Protein AF-H9VNC9-F1 (afdb_monomer_lite)

Foldseek 3Di:
DQDPVQKDAADPVNLVVLVVLLPDPVCVVDVVSNVVSVVCNVVRIDGDPCSLCVVPVCCVPPPVVVVCVVVVVDD

Sequence (75 aa):
HIPEQCRLPMTDQDIKTGKDLLEEDFVKKSPGWVDELNLMVKTKHKAEIQALSSFGFQYLSEVYLPLKLQQRDWI

InterPro domains:
  IPR002815 Spo11/DNA topoisomerase VI subunit A [PTHR108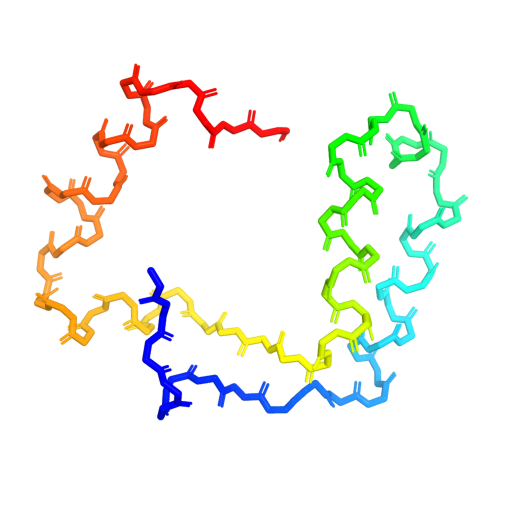48] (2-75)
  IPR034136 Topoisomerase 6 subunit A/Spo11, TOPRIM domain [PF21180] (3-69)
  IPR036078 Spo11/DNA topoisomerase VI subunit A superfamily [SSF56726] (7-75)

pLDDT: mean 93.91, std 4.85, range [68.38, 98.06]

Organism: Pinus taeda (NCBI:txid3352)

Structure (mmCIF, N/CA/C/O backbone):
data_AF-H9VNC9-F1
#
_entry.id   AF-H9VNC9-F1
#
loop_
_atom_site.group_PDB
_atom_site.id
_atom_site.type_symbol
_atom_site.label_atom_id
_atom_site.label_alt_id
_atom_site.label_comp_id
_atom_site.label_asym_id
_atom_site.label_entity_id
_atom_site.label_seq_id
_atom_site.pdbx_PD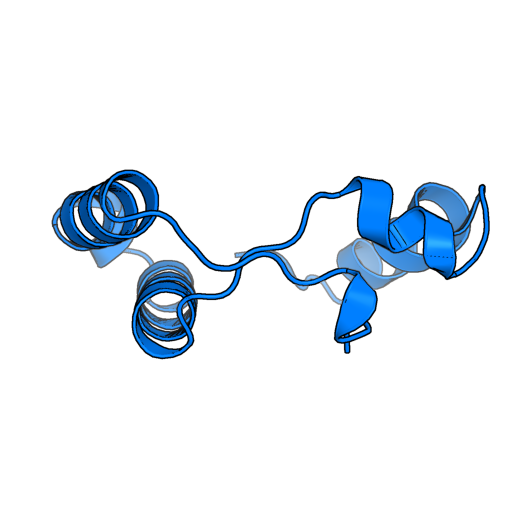B_ins_code
_atom_site.Cartn_x
_atom_site.Cartn_y
_atom_site.Cartn_z
_atom_site.occupancy
_atom_site.B_iso_or_equiv
_atom_site.auth_seq_id
_atom_site.auth_comp_id
_atom_site.auth_asym_id
_atom_site.auth_atom_id
_atom_site.pdbx_PDB_model_num
ATOM 1 N N . HIS A 1 1 ? 1.562 -8.420 -7.487 1.00 68.38 1 HIS A N 1
ATOM 2 C CA . HIS A 1 1 ? 1.904 -8.827 -6.107 1.00 68.38 1 HIS A CA 1
ATOM 3 C C . HIS A 1 1 ? 3.322 -8.355 -5.798 1.00 68.38 1 HIS A C 1
ATOM 5 O O . HIS A 1 1 ? 4.220 -8.705 -6.551 1.00 68.38 1 HIS A O 1
ATOM 11 N N . ILE A 1 2 ? 3.522 -7.537 -4.757 1.00 80.94 2 ILE A N 1
ATOM 12 C CA . ILE A 1 2 ? 4.860 -7.066 -4.343 1.00 80.94 2 ILE A CA 1
ATOM 13 C C . ILE A 1 2 ? 5.598 -8.199 -3.598 1.00 80.94 2 ILE A C 1
ATOM 15 O O . ILE A 1 2 ? 4.952 -8.850 -2.762 1.00 80.94 2 ILE A O 1
ATOM 19 N N . PRO A 1 3 ? 6.897 -8.458 -3.868 1.00 87.00 3 PRO A N 1
ATOM 20 C CA . PRO A 1 3 ? 7.660 -9.515 -3.202 1.00 87.00 3 PRO A CA 1
ATOM 21 C C . PRO A 1 3 ? 7.722 -9.298 -1.690 1.00 87.00 3 PRO A C 1
ATOM 23 O O . PRO A 1 3 ? 7.738 -8.158 -1.228 1.00 87.00 3 PRO A O 1
ATOM 26 N N . GLU A 1 4 ? 7.764 -10.378 -0.909 1.00 87.62 4 GLU A N 1
ATOM 27 C CA . GLU A 1 4 ? 7.765 -10.288 0.559 1.00 87.62 4 GLU A CA 1
ATOM 28 C C . GLU A 1 4 ? 8.984 -9.551 1.100 1.00 87.62 4 GLU A C 1
ATOM 30 O O . GLU A 1 4 ? 8.838 -8.747 2.015 1.00 87.62 4 GLU A O 1
ATOM 35 N N . GLN A 1 5 ? 10.151 -9.716 0.471 1.00 88.12 5 GLN A N 1
ATOM 36 C CA . GLN A 1 5 ? 11.366 -9.000 0.863 1.00 88.12 5 GLN A CA 1
ATOM 37 C C . GLN A 1 5 ? 11.267 -7.472 0.721 1.00 88.12 5 GLN A C 1
ATOM 39 O O . GLN A 1 5 ? 12.072 -6.750 1.298 1.00 88.12 5 GLN A O 1
ATOM 44 N N . CYS A 1 6 ? 10.300 -6.973 -0.053 1.00 90.25 6 CYS A N 1
ATOM 45 C CA . CYS A 1 6 ? 10.067 -5.543 -0.234 1.00 90.25 6 CYS A CA 1
ATOM 46 C C . CYS A 1 6 ? 8.960 -4.999 0.681 1.00 90.25 6 CYS A C 1
ATOM 48 O O . CYS A 1 6 ? 8.645 -3.809 0.616 1.00 90.25 6 CYS A O 1
ATOM 50 N N . ARG A 1 7 ? 8.336 -5.857 1.498 1.00 93.62 7 ARG A N 1
ATOM 51 C CA . ARG A 1 7 ? 7.318 -5.456 2.467 1.00 93.62 7 ARG A CA 1
ATOM 52 C C . ARG A 1 7 ? 7.988 -5.142 3.791 1.00 93.62 7 ARG A C 1
ATOM 54 O O . ARG A 1 7 ? 8.759 -5.933 4.322 1.00 93.62 7 ARG A O 1
ATOM 61 N N . LEU A 1 8 ? 7.643 -3.991 4.337 1.00 95.19 8 LEU A N 1
ATOM 62 C CA . LEU A 1 8 ? 8.079 -3.542 5.644 1.00 95.19 8 LEU A CA 1
ATOM 63 C C . LEU A 1 8 ? 6.916 -3.686 6.629 1.00 95.19 8 LEU A C 1
ATOM 65 O O . LEU A 1 8 ? 5.773 -3.381 6.263 1.00 95.19 8 LEU A O 1
ATOM 69 N N . PRO A 1 9 ? 7.174 -4.123 7.872 1.00 96.62 9 PRO A N 1
ATOM 70 C CA . PRO A 1 9 ? 6.161 -4.058 8.911 1.00 96.62 9 PRO A CA 1
ATOM 71 C C . PRO A 1 9 ? 5.780 -2.595 9.151 1.00 96.62 9 PRO A C 1
ATOM 73 O O . PRO A 1 9 ? 6.631 -1.703 9.189 1.00 96.62 9 PRO A O 1
ATOM 76 N N . MET A 1 10 ? 4.485 -2.342 9.298 1.00 97.44 10 MET A N 1
ATOM 77 C CA . MET A 1 10 ? 3.998 -1.035 9.721 1.00 97.44 10 MET A CA 1
ATOM 78 C C . MET A 1 10 ? 4.372 -0.784 11.182 1.00 97.44 10 MET A C 1
ATOM 80 O O . MET A 1 10 ? 4.277 -1.675 12.025 1.00 97.44 10 MET A O 1
ATOM 84 N N . THR A 1 11 ? 4.767 0.447 11.477 1.00 97.69 11 THR A N 1
ATOM 85 C CA . THR A 1 11 ? 4.953 0.927 12.847 1.00 97.69 11 THR A CA 1
ATOM 86 C C . THR A 1 11 ? 3.602 1.225 13.494 1.00 97.69 11 THR A C 1
ATOM 88 O O . THR A 1 11 ? 2.592 1.411 12.808 1.00 97.69 11 THR A O 1
ATOM 91 N N . ASP A 1 12 ? 3.577 1.347 14.821 1.00 97.12 12 ASP A N 1
ATOM 92 C CA . ASP A 1 12 ? 2.364 1.755 15.539 1.00 97.12 12 ASP A CA 1
ATOM 93 C C . ASP A 1 12 ? 1.857 3.127 15.076 1.00 97.12 12 ASP A C 1
ATOM 95 O O . ASP A 1 12 ? 0.647 3.353 15.010 1.00 97.12 12 ASP A O 1
ATOM 99 N N . GLN A 1 13 ? 2.773 4.021 14.689 1.00 97.56 13 GLN A N 1
ATOM 100 C CA . GLN A 1 13 ? 2.424 5.323 14.132 1.00 97.56 13 GLN A CA 1
ATOM 101 C C . GLN A 1 13 ? 1.749 5.195 12.760 1.00 97.56 13 GLN A C 1
ATOM 103 O O . GLN A 1 13 ? 0.737 5.854 12.538 1.00 97.56 13 GLN A O 1
ATOM 108 N N . ASP A 1 14 ? 2.240 4.323 11.871 1.00 97.44 14 ASP A N 1
ATOM 109 C CA . ASP A 1 14 ? 1.591 4.070 10.574 1.00 97.44 14 ASP A CA 1
ATOM 110 C C . ASP A 1 14 ? 0.164 3.526 10.768 1.00 97.44 14 ASP A C 1
ATOM 112 O O . ASP A 1 14 ? -0.777 3.957 10.102 1.00 97.44 14 ASP A O 1
ATOM 116 N N . ILE A 1 15 ? -0.008 2.588 11.708 1.00 97.44 15 ILE A N 1
ATOM 117 C CA . ILE A 1 15 ? -1.311 1.987 12.025 1.00 97.44 15 ILE A CA 1
ATOM 118 C C . ILE A 1 15 ? -2.262 3.039 12.595 1.00 97.44 15 ILE A C 1
ATOM 120 O O . ILE A 1 15 ? -3.433 3.073 12.215 1.00 97.44 15 ILE A O 1
ATOM 124 N N . LYS A 1 16 ? -1.772 3.890 13.503 1.00 97.88 16 LYS A N 1
ATOM 125 C CA . LYS A 1 16 ? -2.554 4.991 14.063 1.00 97.88 16 LYS A CA 1
ATOM 126 C C . LYS A 1 16 ? -3.002 5.950 12.963 1.00 97.88 16 LYS A C 1
ATOM 128 O O . LYS A 1 16 ? -4.193 6.190 12.842 1.00 97.88 16 LYS A O 1
ATOM 133 N N . THR A 1 17 ? -2.086 6.400 12.107 1.00 98.00 17 THR A N 1
ATOM 134 C CA . THR A 1 17 ? -2.411 7.287 10.983 1.00 98.00 17 THR A CA 1
ATOM 135 C C . THR A 1 17 ? -3.430 6.661 10.028 1.00 98.00 17 THR A C 1
ATOM 137 O O . THR A 1 17 ? -4.355 7.346 9.606 1.00 98.00 17 THR A O 1
ATOM 140 N N . GLY A 1 18 ? -3.325 5.362 9.726 1.00 97.06 18 GLY A N 1
ATOM 141 C CA . GLY A 1 18 ? -4.321 4.665 8.905 1.00 97.06 18 GLY A CA 1
ATOM 142 C C . GLY A 1 18 ? -5.721 4.645 9.532 1.00 97.06 18 GLY A C 1
ATOM 143 O O . GLY A 1 18 ? -6.709 4.804 8.822 1.00 97.06 18 GLY A O 1
ATOM 144 N N . LYS A 1 19 ? -5.813 4.494 10.860 1.00 97.38 19 LYS A N 1
ATOM 145 C CA . LYS A 1 19 ? -7.086 4.561 11.597 1.00 97.38 19 LYS A CA 1
ATOM 146 C C . LYS A 1 19 ? -7.639 5.978 11.683 1.00 97.38 19 LYS A C 1
ATOM 148 O O . LYS A 1 19 ? -8.834 6.153 11.497 1.00 97.38 19 LYS A O 1
ATOM 153 N N . ASP A 1 20 ? -6.783 6.965 11.925 1.00 98.06 20 ASP A N 1
ATOM 154 C CA . ASP A 1 20 ? -7.190 8.370 11.971 1.00 98.06 20 ASP A CA 1
ATOM 155 C C . ASP A 1 20 ? -7.745 8.800 10.598 1.00 98.06 20 ASP A C 1
ATOM 157 O O . ASP A 1 20 ? -8.812 9.400 10.526 1.00 98.06 20 ASP A O 1
ATOM 161 N N . LEU A 1 21 ? -7.104 8.385 9.494 1.00 97.56 21 LEU A N 1
ATOM 162 C CA . LEU A 1 21 ? -7.604 8.621 8.133 1.00 97.56 21 LEU A CA 1
ATOM 163 C C . LEU A 1 21 ? -8.970 7.977 7.873 1.00 97.56 21 LEU A C 1
ATOM 165 O O . LEU A 1 21 ? -9.801 8.581 7.203 1.00 97.56 21 LEU A O 1
ATOM 169 N N . LEU A 1 22 ? -9.234 6.780 8.405 1.00 97.56 22 LEU A N 1
ATOM 170 C CA . LEU A 1 22 ? -10.550 6.138 8.280 1.00 97.56 22 LEU A CA 1
ATOM 171 C C . LEU A 1 22 ? -11.674 6.953 8.936 1.00 97.56 22 LEU A C 1
ATOM 173 O O . LEU A 1 22 ? -12.836 6.771 8.573 1.00 97.56 22 LEU A O 1
ATOM 177 N N . GLU A 1 23 ? -11.348 7.863 9.859 1.00 97.69 23 GLU A N 1
ATOM 178 C CA . GLU A 1 23 ? -12.325 8.738 10.498 1.00 97.69 23 GLU A CA 1
ATOM 179 C C . GLU A 1 23 ? -12.636 10.019 9.710 1.00 97.69 23 GLU A C 1
ATOM 181 O O . GLU A 1 23 ? -13.665 10.650 9.969 1.00 97.69 23 GLU A O 1
ATOM 186 N N . GLU A 1 24 ? -11.823 10.363 8.712 1.00 98.00 24 GLU A N 1
ATOM 187 C CA . GLU A 1 24 ? -11.962 11.585 7.921 1.00 98.00 24 GLU A CA 1
ATOM 188 C C . GLU A 1 24 ? -13.135 11.523 6.927 1.00 98.00 24 GLU A C 1
ATOM 190 O O . GLU A 1 24 ? -13.318 10.552 6.185 1.00 98.00 24 GLU A O 1
ATOM 195 N N . ASP A 1 25 ? -13.909 12.609 6.831 1.00 97.06 25 ASP A N 1
ATOM 196 C CA . ASP A 1 25 ? -15.121 12.665 5.999 1.00 97.06 25 ASP A CA 1
ATOM 197 C C . ASP A 1 25 ? -14.851 12.428 4.507 1.00 97.06 25 ASP A C 1
ATOM 199 O O . ASP A 1 25 ? -15.687 11.859 3.803 1.00 97.06 25 ASP A O 1
ATOM 203 N N . PHE A 1 26 ? -13.706 12.882 3.991 1.00 96.19 26 PHE A N 1
ATOM 204 C CA . PHE A 1 26 ? -13.355 12.685 2.582 1.00 96.19 26 PHE A CA 1
ATOM 205 C C . PHE A 1 26 ? -12.995 11.225 2.280 1.00 96.19 26 PHE A C 1
ATOM 207 O O . PHE A 1 26 ? -13.316 10.741 1.196 1.00 96.19 26 PHE A O 1
ATOM 214 N N . VAL A 1 27 ? -12.404 10.512 3.245 1.00 97.06 27 VAL A N 1
ATOM 215 C CA . VAL A 1 27 ? -12.119 9.076 3.139 1.00 97.06 27 VAL A CA 1
ATOM 216 C C . VAL A 1 27 ? -13.423 8.296 3.203 1.00 97.06 27 VAL A C 1
ATOM 218 O O . VAL A 1 27 ? -13.702 7.507 2.309 1.00 97.06 27 VAL A O 1
ATOM 221 N N . LYS A 1 28 ? -14.281 8.582 4.190 1.00 96.44 28 LYS A N 1
ATOM 222 C CA . LYS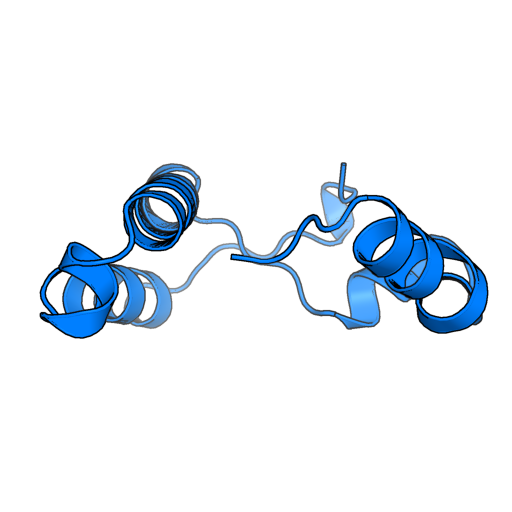 A 1 28 ? -15.591 7.925 4.357 1.00 96.44 28 LYS A CA 1
ATOM 223 C C . LYS A 1 28 ? -16.499 8.056 3.130 1.00 96.44 28 LYS A C 1
ATOM 225 O O . LYS A 1 28 ? -17.317 7.177 2.874 1.00 96.44 28 LYS A O 1
ATOM 230 N N . LYS A 1 29 ? -16.360 9.142 2.362 1.00 96.75 29 LYS A N 1
ATOM 231 C CA . LYS A 1 29 ? -17.095 9.370 1.104 1.00 96.75 29 LYS A CA 1
ATOM 232 C C . LYS A 1 29 ? -16.581 8.541 -0.078 1.00 96.75 29 LYS A C 1
ATOM 234 O O . LYS A 1 29 ? -17.303 8.438 -1.067 1.00 96.75 29 LYS A O 1
ATOM 239 N N . SER A 1 30 ? -15.381 7.963 0.005 1.00 95.88 30 SER A N 1
ATOM 240 C CA . SER A 1 30 ? -14.783 7.115 -1.032 1.00 95.88 30 SER A CA 1
ATOM 241 C C . SER A 1 30 ? -14.663 5.669 -0.534 1.00 95.88 30 SER A C 1
ATOM 243 O O . SER A 1 30 ? -13.697 5.332 0.153 1.00 95.88 30 SER A O 1
ATOM 245 N N . PRO A 1 31 ? -15.613 4.777 -0.884 1.00 94.81 31 PRO A N 1
ATOM 246 C CA . PRO A 1 31 ? -15.578 3.379 -0.451 1.00 94.81 31 PRO A CA 1
ATOM 247 C C . PRO A 1 31 ? -14.262 2.670 -0.797 1.00 94.81 31 PRO A C 1
ATOM 249 O O . PRO A 1 31 ? -13.739 1.928 0.025 1.00 94.81 31 PRO A O 1
ATOM 252 N N . GLY A 1 32 ? -13.671 2.976 -1.960 1.00 95.69 32 GLY A N 1
ATOM 253 C CA . GLY A 1 32 ? -12.381 2.408 -2.360 1.00 95.69 32 GLY A CA 1
ATOM 254 C C . GLY A 1 32 ? -11.238 2.790 -1.416 1.00 95.69 32 GLY A C 1
ATOM 255 O O . GLY A 1 32 ? -10.404 1.950 -1.091 1.00 95.69 32 GLY A O 1
ATOM 256 N N . TRP A 1 33 ? -11.212 4.030 -0.912 1.00 96.75 33 TRP A N 1
ATOM 257 C CA . TRP A 1 33 ? -10.190 4.458 0.053 1.00 96.75 33 TRP A CA 1
ATOM 258 C C . TRP A 1 33 ? -10.382 3.769 1.404 1.00 96.75 33 TRP A C 1
ATOM 260 O O . TRP A 1 33 ? -9.403 3.370 2.034 1.00 96.75 33 TRP A O 1
ATOM 270 N N . VAL A 1 34 ? -11.635 3.597 1.835 1.00 97.31 34 VAL A N 1
ATOM 271 C CA . VAL A 1 34 ? -11.974 2.870 3.067 1.00 97.31 34 VAL A CA 1
ATOM 272 C C . VAL A 1 34 ? -11.519 1.413 2.978 1.00 97.31 34 VAL A C 1
ATOM 274 O O . VAL A 1 34 ? -10.901 0.908 3.917 1.00 97.31 34 VAL A O 1
ATOM 277 N N . ASP A 1 35 ? -11.786 0.743 1.858 1.00 97.00 35 ASP A N 1
ATOM 278 C CA . ASP A 1 35 ? -11.422 -0.659 1.650 1.00 97.00 35 ASP A CA 1
ATOM 279 C C . ASP A 1 35 ? -9.898 -0.862 1.655 1.00 97.00 35 ASP A C 1
ATOM 281 O O . ASP A 1 35 ? -9.392 -1.728 2.377 1.00 97.00 35 ASP A O 1
ATOM 285 N N . GLU A 1 36 ? -9.150 -0.019 0.935 1.00 96.19 36 GLU A N 1
ATOM 286 C CA . GLU A 1 36 ? -7.683 -0.091 0.884 1.00 96.19 36 GLU A CA 1
ATOM 287 C C . GLU A 1 36 ? -7.029 0.250 2.235 1.00 96.19 36 GLU A C 1
ATOM 289 O O . GLU A 1 36 ? -6.107 -0.444 2.675 1.00 96.19 36 GLU A O 1
ATOM 294 N N . LEU A 1 37 ? -7.523 1.263 2.961 1.00 96.81 37 LEU A N 1
ATOM 295 C CA . LEU A 1 37 ? -7.008 1.599 4.296 1.00 96.81 37 LEU A CA 1
ATOM 296 C C . LEU A 1 37 ? -7.302 0.495 5.319 1.00 96.81 37 LEU A C 1
ATOM 298 O O . LEU A 1 37 ? -6.427 0.146 6.118 1.00 96.81 37 LEU A O 1
ATOM 302 N N . ASN A 1 38 ? -8.493 -0.108 5.276 1.00 97.38 38 ASN A N 1
ATOM 303 C CA . ASN A 1 38 ? -8.820 -1.264 6.109 1.00 97.38 38 ASN A CA 1
ATOM 304 C C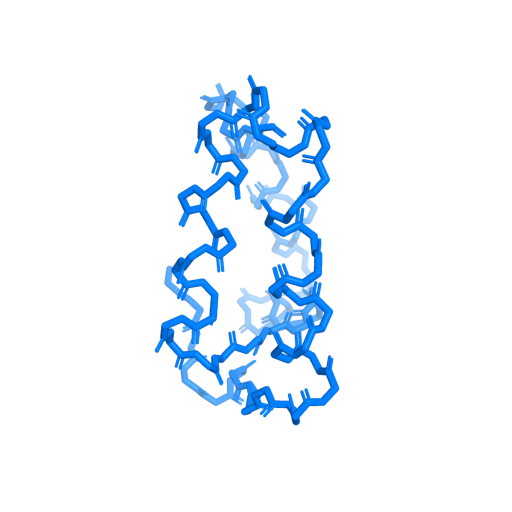 . ASN A 1 38 ? -7.913 -2.459 5.794 1.00 97.38 38 ASN A C 1
ATOM 306 O O . ASN A 1 38 ? -7.428 -3.124 6.715 1.00 97.38 38 ASN A O 1
ATOM 310 N N . LEU A 1 39 ? -7.639 -2.724 4.512 1.00 96.31 39 LEU A N 1
ATOM 311 C CA . LEU A 1 39 ? -6.702 -3.766 4.093 1.00 96.31 39 LEU A CA 1
ATOM 312 C C . LEU A 1 39 ? -5.283 -3.485 4.606 1.00 96.31 39 LEU A C 1
ATOM 314 O O . LEU A 1 39 ? -4.638 -4.386 5.152 1.00 96.31 39 LEU A O 1
ATOM 318 N N . MET A 1 40 ? -4.812 -2.242 4.494 1.00 95.62 40 MET A N 1
ATOM 319 C CA . MET A 1 40 ? -3.506 -1.814 4.997 1.00 95.62 40 MET A CA 1
ATOM 320 C C . MET A 1 40 ? -3.395 -2.039 6.514 1.00 95.62 40 MET A C 1
ATOM 322 O O . MET A 1 40 ? -2.481 -2.724 6.977 1.00 95.62 40 MET A O 1
ATOM 326 N N . VAL A 1 41 ? -4.364 -1.556 7.299 1.00 96.50 41 VAL A N 1
ATOM 327 C CA . VAL A 1 41 ? -4.375 -1.705 8.768 1.00 96.50 41 VAL A CA 1
ATOM 328 C C . VAL A 1 41 ? -4.513 -3.172 9.197 1.00 96.50 41 VAL A C 1
ATOM 330 O O . VAL A 1 41 ? -3.919 -3.583 10.197 1.00 96.50 41 VAL A O 1
ATOM 333 N N . LYS A 1 42 ? -5.264 -3.985 8.443 1.00 96.75 42 LYS A N 1
ATOM 334 C CA . LYS A 1 42 ? -5.434 -5.424 8.698 1.00 96.75 42 LYS A CA 1
ATOM 335 C C . LYS A 1 42 ? -4.158 -6.212 8.421 1.00 96.75 42 LYS A C 1
ATOM 337 O O . LYS A 1 42 ? -3.793 -7.078 9.213 1.00 96.75 42 LYS A O 1
ATOM 342 N N . THR A 1 43 ? -3.503 -5.944 7.293 1.00 95.00 43 THR A N 1
ATOM 343 C CA . THR A 1 43 ? -2.298 -6.674 6.8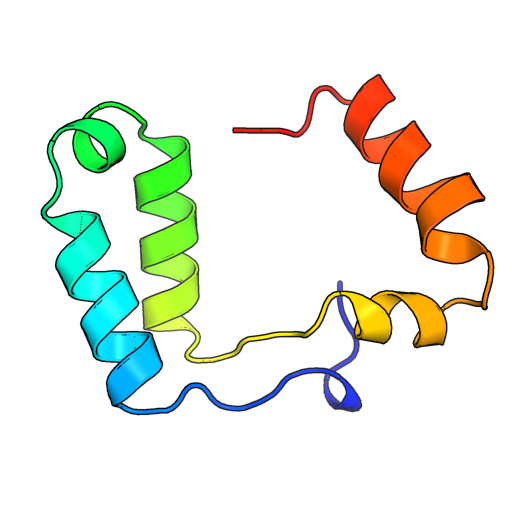75 1.00 95.00 43 THR A CA 1
ATOM 344 C C . THR A 1 43 ? -1.054 -6.207 7.616 1.00 95.00 43 THR A C 1
ATOM 346 O O . THR A 1 43 ? -0.147 -7.014 7.791 1.00 95.00 43 THR A O 1
ATOM 349 N N . LYS A 1 44 ? -1.013 -4.951 8.083 1.00 96.12 44 LYS A N 1
ATOM 350 C CA . LYS A 1 44 ? 0.117 -4.335 8.802 1.00 96.12 44 LYS A CA 1
ATOM 351 C C . LYS A 1 44 ? 1.435 -4.355 8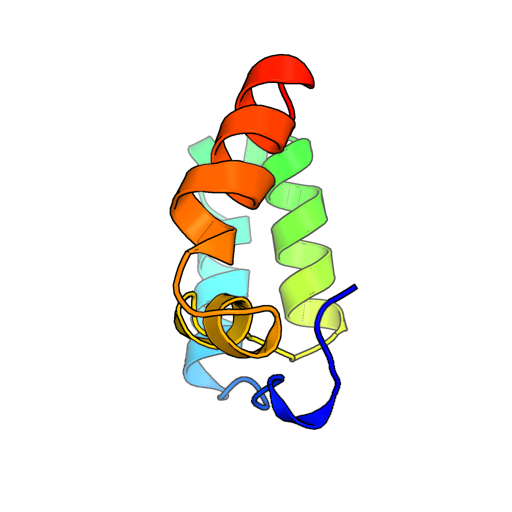.023 1.00 96.12 44 LYS A C 1
ATOM 353 O O . LYS A 1 44 ? 2.513 -4.381 8.617 1.00 96.12 44 LYS A O 1
ATOM 358 N N . HIS A 1 45 ? 1.346 -4.333 6.698 1.00 95.50 45 HIS A N 1
ATOM 359 C CA . HIS A 1 45 ? 2.498 -4.252 5.811 1.00 95.50 45 HIS A CA 1
ATOM 360 C C . HIS A 1 45 ? 2.406 -2.995 4.954 1.00 95.50 45 HIS A C 1
ATOM 362 O O . HIS A 1 45 ? 1.333 -2.634 4.477 1.00 95.50 45 HIS A O 1
ATOM 368 N N . LYS A 1 46 ? 3.556 -2.367 4.716 1.00 95.06 46 LYS A N 1
ATOM 369 C CA . LYS A 1 46 ? 3.726 -1.277 3.755 1.00 95.06 46 LYS A CA 1
ATOM 370 C C . LYS A 1 46 ? 4.859 -1.601 2.788 1.00 95.06 46 LYS A C 1
ATOM 372 O O . LYS A 1 46 ? 5.685 -2.467 3.063 1.00 95.06 46 LYS A O 1
ATOM 377 N N . ALA A 1 47 ? 4.900 -0.919 1.654 1.00 94.81 47 ALA A N 1
ATOM 378 C CA . ALA A 1 47 ? 6.002 -1.012 0.705 1.00 94.81 47 ALA A CA 1
ATOM 379 C C . ALA A 1 47 ? 6.346 0.386 0.196 1.00 94.81 47 ALA A C 1
ATOM 381 O O . ALA A 1 47 ? 5.464 1.227 0.028 1.00 94.81 47 ALA A O 1
ATOM 382 N N . GLU A 1 48 ? 7.628 0.629 -0.045 1.00 93.75 48 GLU A N 1
ATOM 383 C CA . GLU A 1 48 ? 8.088 1.861 -0.682 1.00 93.75 48 GLU A CA 1
ATOM 384 C C . GLU A 1 48 ? 7.900 1.776 -2.198 1.00 93.75 48 GLU A C 1
ATOM 386 O O . GLU A 1 48 ? 7.956 0.692 -2.778 1.00 93.75 48 GLU A O 1
ATOM 391 N N . ILE A 1 49 ? 7.730 2.911 -2.876 1.00 92.12 49 ILE A N 1
ATOM 392 C CA . ILE A 1 49 ? 7.589 2.924 -4.340 1.00 92.12 49 ILE A CA 1
ATOM 393 C C . ILE A 1 49 ? 8.840 2.363 -5.038 1.00 92.12 49 ILE A C 1
ATOM 395 O O . ILE A 1 49 ? 8.737 1.692 -6.063 1.00 92.12 49 ILE A O 1
ATOM 399 N N . GLN A 1 50 ? 10.017 2.543 -4.431 1.00 90.50 50 GLN A N 1
ATOM 400 C CA . GLN A 1 50 ? 11.294 1.989 -4.878 1.00 90.50 50 GLN A CA 1
ATOM 401 C C . GLN A 1 50 ? 11.300 0.452 -4.899 1.00 90.50 50 GLN A C 1
ATOM 403 O O . GLN A 1 50 ? 12.092 -0.135 -5.635 1.00 90.50 50 GLN A O 1
ATOM 408 N N . ALA A 1 51 ? 10.395 -0.219 -4.174 1.00 91.75 51 ALA A N 1
ATOM 409 C CA . ALA A 1 51 ? 10.217 -1.669 -4.268 1.00 91.75 51 ALA A CA 1
ATOM 410 C C . ALA A 1 51 ? 9.897 -2.124 -5.697 1.00 91.75 51 ALA A C 1
ATOM 412 O O . ALA A 1 51 ? 10.246 -3.239 -6.083 1.00 91.75 51 ALA A O 1
ATOM 413 N N . LEU A 1 52 ? 9.267 -1.267 -6.505 1.00 91.56 52 LEU A N 1
ATOM 414 C CA . LEU A 1 52 ? 8.962 -1.566 -7.902 1.00 91.56 52 LEU A CA 1
ATOM 415 C C . LEU A 1 52 ? 10.227 -1.705 -8.759 1.00 91.56 52 LEU A C 1
ATOM 417 O O . LEU A 1 52 ? 10.217 -2.456 -9.731 1.00 91.56 52 LEU A O 1
ATOM 421 N N . SER A 1 53 ? 11.338 -1.081 -8.360 1.00 88.62 53 SER A N 1
ATOM 422 C CA . SER A 1 53 ? 12.633 -1.238 -9.028 1.00 88.62 53 SER A CA 1
ATOM 423 C C . SER A 1 53 ? 13.196 -2.659 -8.912 1.00 88.62 53 SER A C 1
ATOM 425 O O . SER A 1 53 ? 14.066 -3.026 -9.700 1.00 88.62 53 SER A O 1
ATOM 427 N N . SER A 1 54 ? 12.685 -3.490 -7.988 1.00 87.88 54 SER A N 1
ATOM 428 C CA . SER A 1 54 ? 13.035 -4.920 -7.914 1.00 87.88 54 SER A CA 1
ATOM 429 C C . SER A 1 54 ? 12.615 -5.707 -9.162 1.00 87.88 54 SER A C 1
ATOM 431 O O . SER A 1 54 ? 13.204 -6.744 -9.457 1.00 87.88 54 SER A O 1
ATOM 433 N N . PHE A 1 55 ? 11.647 -5.192 -9.928 1.00 86.75 55 PHE A N 1
ATOM 434 C CA . PHE A 1 55 ? 11.214 -5.747 -11.212 1.00 86.75 55 PHE A CA 1
ATOM 435 C C . PHE A 1 55 ? 12.004 -5.187 -12.412 1.00 86.75 55 PHE A C 1
ATOM 437 O O . PHE A 1 55 ? 11.762 -5.590 -13.548 1.00 86.75 55 PHE A O 1
ATOM 444 N N . GLY A 1 56 ? 12.944 -4.266 -12.174 1.00 91.75 56 GLY A N 1
ATOM 445 C CA . GLY A 1 56 ? 13.749 -3.583 -13.186 1.00 91.75 56 GLY A CA 1
ATOM 446 C C . GLY A 1 56 ? 13.710 -2.061 -13.026 1.00 91.75 56 GLY A C 1
ATOM 447 O O . GLY A 1 56 ? 12.680 -1.491 -12.672 1.00 91.75 56 GLY A O 1
ATOM 448 N N . PHE A 1 57 ? 14.825 -1.385 -13.328 1.00 90.00 57 PHE A N 1
ATOM 449 C CA . PHE A 1 57 ? 14.977 0.068 -13.130 1.00 90.00 57 PHE A CA 1
ATOM 450 C C . PHE A 1 57 ? 13.880 0.901 -13.820 1.00 90.00 57 PHE A C 1
ATOM 452 O O . PHE A 1 57 ? 13.405 1.883 -13.261 1.00 90.00 57 PHE A O 1
ATOM 459 N N . GLN A 1 58 ? 13.443 0.480 -15.009 1.00 93.62 58 GLN A N 1
ATOM 460 C CA . GLN A 1 58 ? 12.422 1.173 -15.803 1.00 93.62 58 GLN A CA 1
ATOM 461 C C . GLN A 1 58 ? 10.992 0.652 -15.566 1.00 93.62 58 GLN A C 1
ATOM 463 O O . GLN A 1 58 ? 10.054 1.125 -16.199 1.00 93.62 58 GLN A O 1
ATOM 468 N N . TYR A 1 59 ? 10.785 -0.312 -14.660 1.00 94.12 59 TYR A N 1
ATOM 469 C CA . TYR A 1 59 ? 9.478 -0.958 -14.482 1.00 94.12 59 TYR A CA 1
ATOM 470 C C . TYR A 1 59 ? 8.373 0.032 -14.086 1.00 94.12 59 TYR A C 1
ATOM 472 O O . TYR A 1 59 ? 7.248 -0.055 -14.579 1.00 94.12 59 TYR A O 1
ATOM 480 N N . LEU A 1 60 ? 8.689 0.999 -13.220 1.00 93.06 60 LEU A N 1
ATOM 481 C CA . LEU A 1 60 ? 7.728 2.018 -12.802 1.00 93.06 60 LEU A CA 1
ATOM 482 C C . LEU A 1 60 ? 7.213 2.842 -13.997 1.00 93.06 60 LEU A C 1
ATOM 484 O O . LEU A 1 60 ? 6.001 3.004 -14.135 1.00 93.06 60 LEU A O 1
ATOM 488 N N . SER A 1 61 ? 8.113 3.338 -14.855 1.00 94.31 61 SER A N 1
ATOM 489 C CA . SER A 1 61 ? 7.770 4.238 -15.964 1.00 94.31 61 SER A CA 1
ATOM 490 C C . SER A 1 61 ? 7.210 3.513 -17.184 1.00 94.31 61 SER A C 1
ATOM 492 O O . SER A 1 61 ? 6.264 4.004 -17.788 1.00 94.31 61 SER A O 1
ATOM 494 N N . GLU A 1 62 ? 7.758 2.347 -17.527 1.00 96.12 62 GLU A N 1
ATOM 495 C CA . GLU A 1 62 ? 7.434 1.648 -18.779 1.00 96.12 62 GLU A CA 1
ATOM 496 C C . GLU A 1 62 ? 6.314 0.613 -18.622 1.00 96.12 62 GLU A C 1
ATOM 498 O O . GLU A 1 62 ? 5.710 0.208 -19.612 1.00 96.12 62 GLU A O 1
ATOM 503 N N . VAL A 1 63 ? 6.025 0.165 -17.394 1.00 94.50 63 VAL A N 1
ATOM 504 C CA . VAL A 1 63 ? 5.052 -0.915 -17.154 1.00 94.50 63 VAL A CA 1
ATOM 505 C C . VAL A 1 63 ? 3.975 -0.498 -16.163 1.00 94.50 63 VAL A C 1
ATOM 507 O O . VAL A 1 63 ? 2.798 -0.470 -16.515 1.00 94.50 63 VAL A O 1
ATOM 510 N N . TYR A 1 64 ? 4.351 -0.161 -14.928 1.00 93.75 64 TYR A N 1
ATOM 511 C CA . TYR A 1 64 ? 3.380 0.050 -13.853 1.00 93.75 64 TYR A CA 1
ATOM 512 C C . TYR A 1 64 ? 2.454 1.242 -14.122 1.00 93.75 64 TYR A C 1
ATOM 514 O O . TYR A 1 64 ? 1.233 1.091 -14.074 1.00 93.75 64 TYR A O 1
ATOM 522 N N . LEU A 1 65 ? 3.020 2.416 -14.429 1.00 94.88 65 LEU A N 1
ATOM 523 C CA . LEU A 1 65 ? 2.234 3.626 -14.682 1.00 94.88 65 LEU A CA 1
ATOM 524 C C . LEU A 1 65 ? 1.363 3.510 -15.948 1.00 94.88 65 LEU A C 1
ATOM 526 O O . LEU A 1 65 ? 0.162 3.767 -15.832 1.00 94.88 65 LEU A O 1
ATOM 530 N N . PRO A 1 66 ? 1.879 3.078 -17.123 1.00 96.50 66 PRO A N 1
ATOM 531 C CA . PRO A 1 66 ? 1.044 2.894 -18.311 1.00 96.50 66 PRO A CA 1
ATOM 532 C C . PRO A 1 66 ? -0.117 1.926 -18.076 1.00 96.50 66 PRO A C 1
ATOM 534 O O . PRO A 1 66 ? -1.247 2.218 -18.467 1.00 96.50 66 PRO A O 1
ATOM 537 N N . LEU A 1 67 ? 0.133 0.811 -17.378 1.00 95.44 67 LEU A N 1
ATOM 538 C CA . LEU A 1 67 ? -0.893 -0.186 -17.080 1.00 95.44 67 LEU A CA 1
ATOM 539 C C . LEU A 1 67 ? -1.992 0.377 -16.172 1.00 95.44 67 LEU A C 1
ATOM 541 O O . LEU A 1 67 ? -3.173 0.266 -16.502 1.00 95.44 67 LEU A O 1
ATOM 545 N N . LYS A 1 68 ? -1.612 1.023 -15.061 1.00 94.44 68 LYS A N 1
ATOM 546 C CA . LYS A 1 68 ? -2.550 1.663 -14.123 1.00 94.44 68 LYS A CA 1
ATOM 547 C C . LYS A 1 68 ? -3.424 2.708 -14.819 1.00 94.44 68 LYS A C 1
ATOM 549 O O . LYS A 1 68 ? -4.632 2.754 -14.586 1.00 94.44 68 LYS A O 1
ATOM 554 N N . LEU A 1 69 ? -2.829 3.503 -15.713 1.00 95.94 69 LEU A N 1
ATOM 555 C CA . LEU A 1 69 ? -3.550 4.508 -16.493 1.00 95.94 69 LEU A CA 1
ATOM 556 C C . LEU A 1 69 ? -4.535 3.877 -17.487 1.00 95.94 69 LEU A C 1
ATOM 558 O O . LEU A 1 69 ? -5.693 4.288 -17.559 1.00 95.94 69 LEU A O 1
ATOM 562 N N . GLN A 1 70 ? -4.099 2.861 -18.234 1.00 96.19 70 GLN A N 1
ATOM 563 C CA . GLN A 1 70 ? -4.940 2.169 -19.213 1.00 96.19 70 GLN A CA 1
ATOM 564 C C . GLN A 1 70 ? -6.138 1.478 -18.552 1.00 96.19 70 GLN A C 1
ATOM 566 O O . GLN A 1 70 ? -7.244 1.501 -19.093 1.00 96.19 70 GLN A O 1
ATOM 571 N N . GLN A 1 71 ? -5.922 0.879 -17.381 1.00 95.44 71 GLN A N 1
ATOM 572 C CA . GLN A 1 71 ? -6.954 0.166 -16.629 1.00 95.44 71 GLN A CA 1
ATOM 573 C C . GLN A 1 71 ? -7.895 1.092 -15.857 1.00 95.44 71 GLN A C 1
ATOM 575 O O . GLN A 1 71 ? -8.928 0.634 -15.377 1.00 95.44 71 GLN A O 1
ATOM 580 N N . ARG A 1 72 ? -7.566 2.385 -15.756 1.00 91.88 72 ARG A N 1
ATOM 581 C CA . ARG A 1 72 ? -8.266 3.339 -14.887 1.00 91.88 72 ARG A CA 1
ATOM 582 C C . ARG A 1 72 ? -8.319 2.898 -13.427 1.00 91.88 72 ARG A C 1
ATOM 584 O O . ARG A 1 72 ? -9.292 3.147 -12.726 1.00 91.88 72 ARG A O 1
ATOM 591 N N . ASP A 1 73 ? -7.255 2.233 -12.996 1.00 86.62 73 ASP A N 1
ATOM 592 C CA . ASP A 1 73 ? -7.142 1.594 -11.688 1.00 86.62 73 ASP A CA 1
ATOM 593 C C . ASP A 1 73 ? -6.521 2.560 -10.663 1.00 86.62 73 ASP A C 1
ATOM 595 O O . ASP A 1 73 ? -5.451 2.325 -10.086 1.00 86.62 73 ASP A O 1
ATOM 599 N N . TRP A 1 74 ? -7.180 3.709 -10.515 1.00 85.44 74 TRP A N 1
ATOM 600 C CA . TRP A 1 74 ? -6.927 4.712 -9.486 1.00 85.44 74 TRP A CA 1
ATOM 601 C C . TRP A 1 74 ? -8.231 4.983 -8.733 1.00 85.44 74 TRP A C 1
ATOM 603 O O . TRP A 1 74 ? -9.317 4.917 -9.312 1.00 85.44 74 TRP A O 1
ATOM 613 N N . ILE A 1 75 ? -8.113 5.289 -7.444 1.00 81.94 75 ILE A N 1
ATOM 614 C CA . ILE A 1 75 ? -9.233 5.553 -6.535 1.00 81.94 75 ILE A CA 1
ATOM 615 C C . ILE A 1 75 ? -9.138 6.949 -5.957 1.00 81.94 75 ILE A C 1
ATOM 617 O O . ILE A 1 75 ? -8.005 7.442 -5.768 1.00 81.94 75 ILE A O 1
#

Secondary structure (DSSP, 8-state):
---GGG-EEPPHHHHHHHHHHHHSHHHHT-HHHHHHHHHHHHH-EE--GGGGGGG-TTHIIIIIHHHHHHHT---

Radius of gyration: 14.21 Å; chains: 1; bounding box: 32×23×35 Å